Protein AF-A0A8J6USJ1-F1 (afdb_monomer_lite)

Secondary structure (DSSP, 8-state):
---HHHHHH-SSSHHHHHHHHHHHHHHHHHHHHHH-GGGHHHHHHHHHHHHHHHHHTTTS--S-TT---SSGGGHHHHHHSPTTSHHHH-HHHHHHHIIIIISHHHHHHHHHH-HHHHHHHHHHHHHHHHHHHHHH-

Radius of gyration: 15.05 Å; chains: 1; bounding box: 40×25×43 Å

Foldseek 3Di:
DQFPLCVVQVAQDLSSLLVVLLVQLVVLQVCCVPPPVVCNLLSNLLSVLSNVLSLLCLLLDPPDPPRDRPDPLSVVVNVPDHHPDCCCLVLPNVLCNCCVRPCVVVLVVCCVVPNSSSVSSSNSSSVSSVSSVSRVD

pLDDT: mean 84.72, std 12.51, range [46.75, 97.19]

Structure (mmCIF, N/CA/C/O back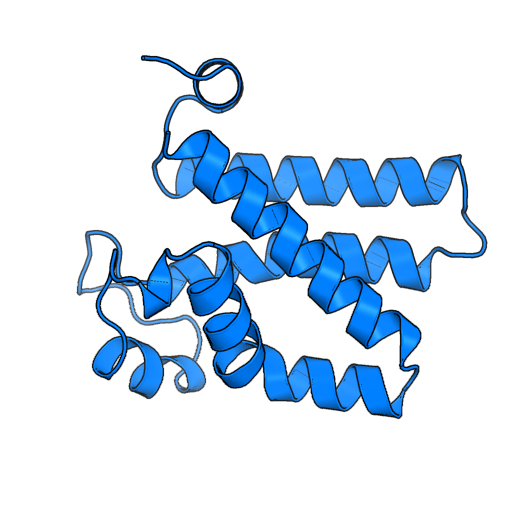bone):
data_AF-A0A8J6USJ1-F1
#
_entry.id   AF-A0A8J6USJ1-F1
#
loop_
_atom_site.group_PDB
_atom_site.id
_atom_site.type_symbol
_atom_site.label_atom_id
_atom_site.label_alt_id
_atom_site.label_comp_id
_atom_site.label_asym_id
_atom_site.label_entity_id
_atom_site.label_seq_id
_atom_site.pdbx_PDB_ins_code
_atom_site.Cartn_x
_atom_site.Cartn_y
_atom_site.Cartn_z
_atom_site.occupancy
_atom_site.B_iso_or_equiv
_atom_site.auth_seq_id
_atom_site.auth_comp_id
_atom_site.auth_asym_id
_atom_site.auth_atom_id
_atom_site.pdbx_PDB_model_num
ATOM 1 N N . MET A 1 1 ? 4.262 -7.180 25.164 1.00 61.66 1 MET A N 1
ATOM 2 C CA . MET A 1 1 ? 5.674 -7.261 24.729 1.00 61.66 1 MET A CA 1
ATOM 3 C C . MET A 1 1 ? 5.922 -6.126 23.750 1.00 61.66 1 MET A C 1
ATOM 5 O O . MET A 1 1 ? 5.019 -5.805 22.992 1.00 61.66 1 MET A O 1
ATOM 9 N N . THR A 1 2 ? 7.087 -5.484 23.793 1.00 73.50 2 THR A N 1
ATOM 10 C CA . THR A 1 2 ? 7.429 -4.409 22.848 1.00 73.50 2 THR A CA 1
ATOM 11 C C . THR A 1 2 ? 8.106 -5.040 21.637 1.00 73.50 2 THR A C 1
ATOM 13 O O . THR A 1 2 ? 9.188 -5.606 21.778 1.00 73.50 2 THR A O 1
ATOM 16 N N . THR A 1 3 ? 7.468 -5.004 20.466 1.00 82.50 3 THR A N 1
ATOM 17 C CA . THR A 1 3 ? 8.078 -5.497 19.224 1.00 82.50 3 THR A CA 1
ATOM 18 C C . THR A 1 3 ? 9.239 -4.593 18.791 1.00 82.50 3 THR A C 1
ATOM 20 O O . THR A 1 3 ? 9.254 -3.406 19.134 1.00 82.50 3 THR A O 1
ATOM 23 N N . PRO A 1 4 ? 10.214 -5.101 18.010 1.00 83.75 4 PRO A N 1
ATOM 24 C CA . PRO A 1 4 ? 11.296 -4.275 17.468 1.00 83.75 4 PRO A CA 1
ATOM 25 C C . PRO A 1 4 ? 10.784 -3.043 16.711 1.00 83.75 4 PRO A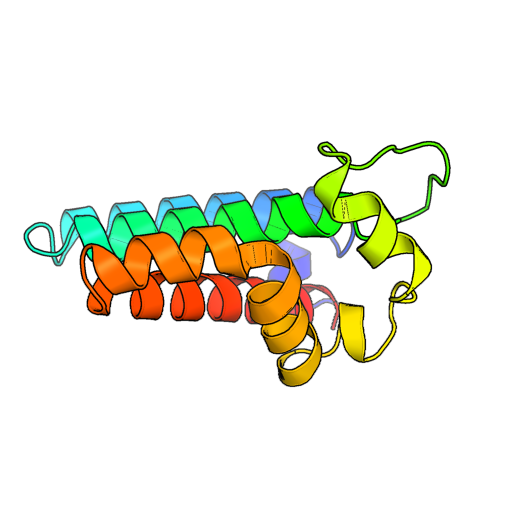 C 1
ATOM 27 O O . PRO A 1 4 ? 11.349 -1.960 16.825 1.00 83.75 4 PRO A O 1
ATOM 30 N N . LEU A 1 5 ? 9.658 -3.177 16.004 1.00 83.00 5 LEU A N 1
ATOM 31 C CA . LEU A 1 5 ? 9.014 -2.065 15.306 1.00 83.00 5 LEU A CA 1
ATOM 32 C C . LEU A 1 5 ? 8.488 -0.996 16.269 1.00 83.00 5 LEU A C 1
ATOM 34 O O . LEU A 1 5 ? 8.656 0.189 15.999 1.00 83.00 5 LEU A O 1
ATOM 38 N N . ARG A 1 6 ? 7.927 -1.377 17.424 1.00 84.94 6 ARG A N 1
ATOM 39 C CA . ARG A 1 6 ? 7.512 -0.413 18.457 1.00 84.94 6 ARG A CA 1
ATOM 40 C C . ARG A 1 6 ? 8.692 0.332 19.074 1.00 84.94 6 ARG A C 1
ATOM 42 O O . ARG A 1 6 ? 8.530 1.493 19.430 1.00 84.94 6 ARG A O 1
ATOM 49 N N . LEU A 1 7 ? 9.870 -0.289 19.159 1.00 85.50 7 LEU A N 1
ATOM 50 C CA . LEU A 1 7 ? 11.093 0.396 19.600 1.00 85.50 7 LEU A CA 1
ATOM 51 C C . LEU A 1 7 ? 11.563 1.443 18.581 1.00 85.50 7 LEU A C 1
ATOM 53 O O . LEU A 1 7 ? 12.026 2.507 18.974 1.00 85.50 7 LEU A O 1
ATOM 57 N N . ILE A 1 8 ? 11.421 1.152 17.286 1.00 86.81 8 ILE A N 1
ATOM 58 C CA . ILE A 1 8 ? 11.839 2.050 16.199 1.00 86.81 8 ILE A CA 1
ATOM 59 C C . ILE A 1 8 ? 10.833 3.193 16.001 1.00 86.81 8 ILE A C 1
ATOM 61 O O . ILE A 1 8 ? 11.225 4.349 15.857 1.00 86.81 8 ILE A O 1
ATOM 65 N N . PHE A 1 9 ? 9.535 2.885 15.990 1.00 88.56 9 PHE A N 1
ATOM 66 C CA . PHE A 1 9 ? 8.486 3.834 15.606 1.00 88.56 9 PHE A CA 1
ATOM 67 C C . PHE A 1 9 ? 7.727 4.448 16.788 1.00 88.56 9 PHE A C 1
ATOM 69 O O . PHE A 1 9 ? 7.011 5.426 16.585 1.00 88.56 9 PHE A O 1
ATOM 76 N N . GLY A 1 10 ? 7.917 3.941 18.010 1.00 83.19 10 GLY A N 1
ATOM 77 C CA . GLY A 1 10 ? 7.416 4.507 19.269 1.00 83.19 10 GLY A CA 1
ATOM 78 C C . GLY A 1 10 ? 6.171 3.822 19.849 1.00 83.19 10 GLY A C 1
ATOM 79 O O . GLY A 1 10 ? 6.001 3.800 21.066 1.00 83.19 10 GLY A O 1
ATOM 80 N N . GLY A 1 11 ? 5.303 3.236 19.018 1.00 84.12 11 GLY A N 1
ATOM 81 C CA . GLY A 1 11 ? 4.072 2.563 19.458 1.00 84.12 11 GLY A CA 1
ATOM 82 C C . GLY A 1 11 ? 3.164 2.173 18.287 1.00 84.12 11 GLY A C 1
ATOM 83 O O . GLY A 1 11 ? 3.634 2.100 17.162 1.00 84.12 11 GLY A O 1
ATOM 84 N N . SER A 1 12 ? 1.863 1.981 18.536 1.00 80.62 12 SER A N 1
ATOM 85 C CA . SER A 1 12 ? 0.873 1.499 17.546 1.00 80.62 12 SER A CA 1
ATOM 86 C C . SER A 1 12 ? -0.321 2.453 17.382 1.00 80.62 12 SER A C 1
ATOM 88 O O . SER A 1 12 ? -1.484 2.061 17.426 1.00 80.62 12 SER A O 1
ATOM 90 N N . ASN A 1 13 ? -0.043 3.757 17.344 1.00 80.31 13 ASN A N 1
ATOM 91 C CA . ASN A 1 13 ? -1.064 4.755 17.034 1.00 80.31 13 ASN A CA 1
ATOM 92 C C . ASN A 1 13 ? -0.848 5.233 15.597 1.00 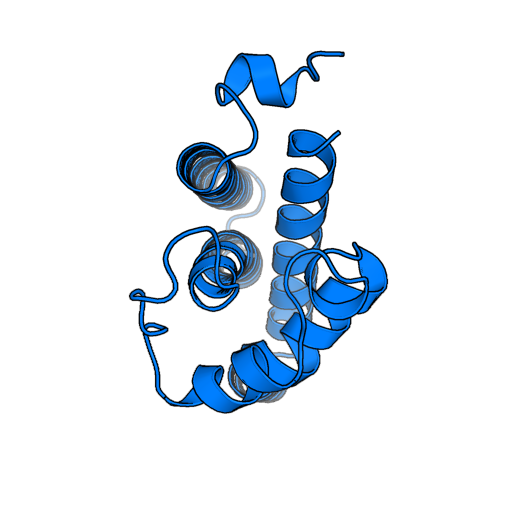80.31 13 ASN A C 1
ATOM 94 O O . ASN A 1 13 ? 0.223 5.020 15.025 1.00 80.31 13 ASN A O 1
ATOM 98 N N . ARG A 1 14 ? -1.831 5.927 15.021 1.00 78.75 14 ARG A N 1
ATOM 99 C CA . ARG A 1 14 ? -1.764 6.405 13.633 1.00 78.75 14 ARG A CA 1
ATOM 100 C C . ARG A 1 14 ? -0.493 7.194 13.295 1.00 78.75 14 ARG A C 1
ATOM 102 O O . ARG A 1 14 ? 0.016 7.087 12.191 1.00 78.75 14 ARG A O 1
ATOM 109 N N . GLN A 1 15 ? 0.054 7.991 14.218 1.00 84.12 15 GLN A N 1
ATOM 110 C CA . GLN A 1 15 ? 1.303 8.714 13.935 1.00 84.12 15 GLN A CA 1
ATOM 111 C C . GLN A 1 15 ? 2.486 7.758 13.750 1.00 84.12 15 GLN A C 1
ATOM 113 O O . GLN A 1 15 ? 3.355 8.014 12.919 1.00 84.12 15 GLN A O 1
ATOM 118 N N . HIS A 1 16 ? 2.520 6.663 14.506 1.00 87.50 16 HIS A N 1
ATOM 119 C CA . HIS A 1 16 ? 3.553 5.640 14.390 1.00 87.50 16 HIS A CA 1
ATOM 120 C C . HIS A 1 16 ? 3.382 4.798 13.119 1.00 87.50 16 HIS A C 1
ATOM 122 O O . HIS A 1 16 ? 4.373 4.569 12.425 1.00 87.50 16 HIS A O 1
ATOM 128 N N . HIS A 1 17 ? 2.147 4.430 12.758 1.00 87.00 17 HIS A N 1
ATOM 129 C CA . HIS A 1 17 ? 1.859 3.769 11.479 1.00 87.00 17 HIS A CA 1
ATOM 130 C C . HIS A 1 17 ? 2.246 4.651 10.290 1.00 87.00 17 HIS A C 1
ATOM 132 O O . HIS A 1 17 ? 3.011 4.214 9.439 1.00 87.00 17 HIS A O 1
ATOM 138 N N . LEU A 1 18 ? 1.876 5.934 10.301 1.00 87.88 18 LEU A N 1
ATOM 139 C CA . LEU A 1 18 ? 2.272 6.877 9.256 1.00 87.88 18 LEU A CA 1
ATOM 140 C C . LEU A 1 18 ? 3.789 7.006 9.103 1.00 87.88 18 LEU A C 1
ATOM 142 O O . LEU A 1 18 ? 4.290 7.029 7.978 1.00 87.88 18 LEU A O 1
ATOM 146 N N . ARG A 1 19 ? 4.534 7.062 10.212 1.00 90.44 19 ARG A N 1
ATOM 147 C CA . ARG A 1 19 ? 6.005 7.060 10.171 1.00 90.44 19 ARG A CA 1
ATOM 148 C C . ARG A 1 19 ? 6.534 5.782 9.531 1.00 90.44 19 ARG A C 1
ATOM 150 O O . ARG A 1 19 ? 7.375 5.864 8.642 1.00 90.44 19 ARG A O 1
ATOM 157 N N . MET A 1 20 ? 6.015 4.626 9.936 1.00 92.81 20 MET A N 1
ATOM 158 C CA . MET A 1 20 ? 6.383 3.339 9.355 1.00 92.81 20 MET A CA 1
ATOM 159 C C . MET A 1 20 ? 6.087 3.297 7.849 1.00 92.81 20 MET A C 1
ATOM 161 O O . MET A 1 20 ? 6.980 2.964 7.072 1.00 92.81 20 MET A O 1
ATOM 165 N N . SER A 1 21 ? 4.893 3.693 7.407 1.00 92.25 21 SER A N 1
ATOM 166 C CA . SER A 1 21 ? 4.521 3.712 5.987 1.00 92.25 21 SER A CA 1
ATOM 167 C C . SER A 1 21 ? 5.397 4.671 5.179 1.00 92.25 21 SER A C 1
ATOM 169 O O . SER A 1 21 ? 5.817 4.325 4.075 1.00 92.25 21 SER A O 1
ATOM 171 N N . MET A 1 22 ? 5.759 5.839 5.724 1.00 92.94 22 MET A N 1
ATOM 172 C CA . MET A 1 22 ? 6.727 6.758 5.102 1.00 92.94 22 MET A CA 1
ATOM 173 C C . MET A 1 22 ? 8.127 6.140 4.986 1.00 92.94 22 MET A C 1
ATOM 175 O O . MET A 1 22 ? 8.783 6.296 3.951 1.00 92.94 22 MET A O 1
ATOM 179 N N . THR A 1 23 ? 8.581 5.418 6.013 1.00 94.50 23 THR A N 1
ATOM 180 C CA . THR A 1 23 ? 9.861 4.700 5.986 1.00 94.50 23 THR A CA 1
ATOM 181 C C . THR A 1 23 ? 9.845 3.586 4.944 1.00 94.50 23 THR A C 1
ATOM 183 O O . THR A 1 23 ? 10.765 3.522 4.135 1.00 94.50 23 THR A O 1
ATOM 186 N N . LEU A 1 24 ? 8.795 2.760 4.899 1.00 94.25 24 LEU A N 1
ATOM 187 C CA . LEU A 1 24 ? 8.633 1.701 3.896 1.00 94.25 24 LEU A CA 1
ATOM 188 C C . LEU A 1 24 ? 8.609 2.273 2.476 1.00 94.25 24 LEU A C 1
ATOM 190 O O . LEU A 1 24 ? 9.324 1.788 1.605 1.00 94.25 24 LEU A O 1
ATOM 194 N N . THR A 1 25 ? 7.840 3.341 2.261 1.00 95.31 25 THR A N 1
ATOM 195 C CA . THR A 1 25 ? 7.745 4.048 0.974 1.00 95.31 25 THR A CA 1
ATOM 196 C C . THR A 1 25 ? 9.120 4.524 0.509 1.00 95.31 25 THR A C 1
ATOM 198 O O . THR A 1 25 ? 9.548 4.208 -0.600 1.00 95.31 25 THR A O 1
ATOM 201 N N . SER A 1 26 ? 9.840 5.236 1.379 1.00 95.44 26 SER A N 1
ATOM 202 C CA . SER A 1 26 ? 11.172 5.770 1.072 1.00 95.44 26 SER A CA 1
ATOM 203 C C . SER A 1 26 ? 12.190 4.658 0.823 1.00 95.44 26 SER A C 1
ATOM 205 O O . SER A 1 26 ? 12.964 4.736 -0.127 1.00 95.44 26 SER A O 1
ATOM 207 N N . ALA A 1 27 ? 12.171 3.606 1.646 1.00 96.00 27 ALA A N 1
ATOM 208 C CA . ALA A 1 27 ? 13.087 2.480 1.525 1.00 96.00 27 ALA A CA 1
ATOM 209 C C . ALA A 1 27 ? 12.873 1.722 0.209 1.00 96.00 27 ALA A C 1
ATOM 211 O O . ALA A 1 27 ? 13.830 1.515 -0.528 1.00 96.00 27 ALA A O 1
ATOM 212 N N . ILE A 1 28 ? 11.627 1.380 -0.135 1.00 95.75 28 ILE A N 1
ATOM 213 C CA . ILE A 1 28 ? 11.302 0.671 -1.381 1.00 95.75 28 ILE A CA 1
ATOM 214 C C . ILE A 1 28 ? 11.703 1.503 -2.601 1.00 95.75 28 ILE A C 1
ATOM 216 O O . ILE A 1 28 ? 12.333 0.975 -3.517 1.00 95.75 28 ILE A O 1
ATOM 220 N N . ALA A 1 29 ? 11.391 2.802 -2.605 1.00 94.50 29 ALA A N 1
ATOM 221 C CA . ALA A 1 29 ? 11.770 3.689 -3.700 1.00 94.50 29 ALA A CA 1
ATOM 222 C C . ALA A 1 29 ? 13.298 3.794 -3.851 1.00 94.50 29 ALA A C 1
ATOM 224 O O . ALA A 1 29 ? 13.812 3.667 -4.962 1.00 94.50 29 ALA A O 1
ATOM 225 N N . ALA A 1 30 ? 14.033 3.967 -2.746 1.00 95.94 30 ALA A N 1
ATOM 226 C CA . ALA A 1 30 ? 15.491 4.071 -2.758 1.00 95.94 30 ALA A CA 1
ATOM 227 C C . ALA A 1 30 ? 16.172 2.760 -3.182 1.00 95.94 30 ALA A C 1
ATOM 229 O O . ALA A 1 30 ? 17.079 2.777 -4.014 1.00 95.94 30 ALA A O 1
ATOM 230 N N . THR A 1 31 ? 15.720 1.617 -2.659 1.00 95.50 31 THR A N 1
ATOM 231 C CA . THR A 1 31 ? 16.220 0.293 -3.050 1.00 95.50 31 THR A CA 1
ATOM 232 C C . THR A 1 31 ? 15.944 0.026 -4.528 1.00 95.50 31 THR A C 1
ATOM 234 O O . THR A 1 31 ? 16.853 -0.387 -5.245 1.00 95.50 31 THR A O 1
ATOM 237 N N . GLY A 1 32 ? 14.732 0.314 -5.008 1.00 94.25 32 GLY A N 1
ATOM 238 C CA . GLY A 1 32 ? 14.380 0.173 -6.420 1.00 94.25 32 GLY A CA 1
ATOM 239 C C . GLY A 1 32 ? 15.253 1.040 -7.325 1.00 94.25 32 GLY A C 1
ATOM 240 O O . GLY A 1 32 ? 15.801 0.543 -8.305 1.00 94.25 32 GLY A O 1
ATOM 241 N N . TYR A 1 33 ? 15.454 2.308 -6.956 1.00 93.88 33 TYR A N 1
ATOM 242 C CA . TYR A 1 33 ? 16.325 3.227 -7.688 1.00 93.88 33 TYR A CA 1
ATOM 243 C C . TYR A 1 33 ? 17.773 2.726 -7.769 1.00 93.88 33 TYR A C 1
ATOM 245 O O . TYR A 1 33 ? 18.379 2.788 -8.833 1.00 93.88 33 TYR A O 1
ATOM 253 N N . TYR A 1 34 ? 18.325 2.217 -6.665 1.00 96.94 34 TYR A N 1
ATOM 254 C CA . TYR A 1 34 ? 19.730 1.813 -6.607 1.00 96.94 34 TYR A CA 1
ATOM 255 C C . TYR A 1 34 ? 20.007 0.462 -7.283 1.00 96.94 34 TYR A C 1
ATOM 257 O O . TYR A 1 34 ? 21.025 0.312 -7.952 1.00 96.94 34 TYR A O 1
ATOM 265 N N . TYR A 1 35 ? 19.122 -0.525 -7.113 1.00 96.00 35 TYR A N 1
ATOM 266 C CA . TYR A 1 35 ? 19.384 -1.906 -7.541 1.00 96.00 35 TYR A CA 1
ATOM 267 C C . TYR A 1 35 ? 18.664 -2.322 -8.827 1.00 96.00 35 TYR A C 1
ATOM 269 O O . TYR A 1 35 ? 19.062 -3.304 -9.448 1.00 96.00 35 TYR A O 1
ATOM 277 N N . ALA A 1 36 ? 17.592 -1.631 -9.220 1.00 93.50 36 ALA A N 1
ATOM 278 C CA . ALA A 1 36 ? 16.732 -2.056 -10.323 1.00 93.50 36 ALA A CA 1
ATOM 279 C C . ALA A 1 36 ? 16.026 -0.862 -10.985 1.00 93.50 36 ALA A C 1
ATOM 281 O O . ALA A 1 36 ? 14.802 -0.864 -11.147 1.00 93.50 36 ALA A O 1
ATOM 282 N N . TYR A 1 37 ? 16.808 0.157 -11.362 1.00 92.56 37 TYR A N 1
ATOM 283 C CA . TYR A 1 37 ? 16.306 1.414 -11.924 1.00 92.56 37 TYR A CA 1
ATOM 284 C C . TYR A 1 37 ? 15.403 1.218 -13.151 1.00 92.56 37 TYR A C 1
ATOM 286 O O . TYR A 1 37 ? 14.380 1.884 -13.269 1.00 92.56 37 TYR A O 1
ATOM 294 N N . ASP A 1 38 ? 15.705 0.259 -14.028 1.00 96.25 38 ASP A N 1
ATOM 295 C CA . ASP A 1 38 ? 14.886 -0.008 -15.223 1.00 96.25 38 ASP A CA 1
ATOM 296 C C . ASP A 1 38 ? 13.454 -0.456 -14.883 1.00 96.25 38 ASP A C 1
ATOM 298 O O . ASP A 1 38 ? 12.528 -0.299 -15.677 1.00 96.25 38 ASP A O 1
ATOM 302 N N . LEU A 1 39 ? 13.247 -0.967 -13.668 1.00 95.12 39 LEU A N 1
ATOM 303 C CA . LEU A 1 39 ? 11.947 -1.357 -13.131 1.00 95.12 39 LEU A CA 1
ATOM 304 C C . LEU A 1 39 ? 11.318 -0.249 -12.270 1.00 95.12 39 LEU A C 1
ATOM 306 O O . LEU A 1 39 ? 10.401 -0.527 -11.492 1.00 95.12 39 LEU A O 1
ATOM 310 N N . TRP A 1 40 ? 11.772 1.006 -12.394 1.00 94.31 40 TRP A N 1
ATOM 311 C CA . TRP A 1 40 ? 11.287 2.134 -11.591 1.00 94.31 40 TRP A CA 1
ATOM 312 C C . TRP A 1 40 ? 9.756 2.255 -11.524 1.00 94.31 40 TRP A C 1
ATOM 314 O O . TRP A 1 40 ? 9.271 2.558 -10.429 1.00 94.31 40 TRP A O 1
ATOM 324 N N . PRO A 1 41 ? 8.953 1.974 -12.580 1.00 95.56 41 PRO A N 1
ATOM 325 C CA . PRO A 1 41 ? 7.502 2.092 -12.468 1.00 95.56 41 PRO A CA 1
ATOM 326 C C . PRO A 1 41 ? 6.927 1.108 -11.444 1.00 95.56 41 PRO A C 1
ATOM 328 O O . PRO A 1 41 ? 6.005 1.456 -10.709 1.00 95.56 41 PRO A O 1
ATOM 331 N N . LEU A 1 42 ? 7.495 -0.100 -11.341 1.00 96.00 42 LEU A N 1
ATOM 332 C CA . LEU A 1 42 ? 7.059 -1.116 -10.381 1.00 96.00 42 LEU A CA 1
ATOM 333 C C . LEU A 1 42 ? 7.394 -0.693 -8.949 1.00 96.00 42 LEU A C 1
ATOM 335 O O . LEU A 1 42 ? 6.526 -0.733 -8.077 1.00 96.00 42 LEU A O 1
ATOM 339 N N . TRP A 1 43 ? 8.624 -0.240 -8.701 1.00 94.94 43 TRP A N 1
ATOM 340 C CA . TRP A 1 43 ? 9.056 0.159 -7.358 1.00 94.94 43 TRP A CA 1
ATOM 341 C C . TRP A 1 4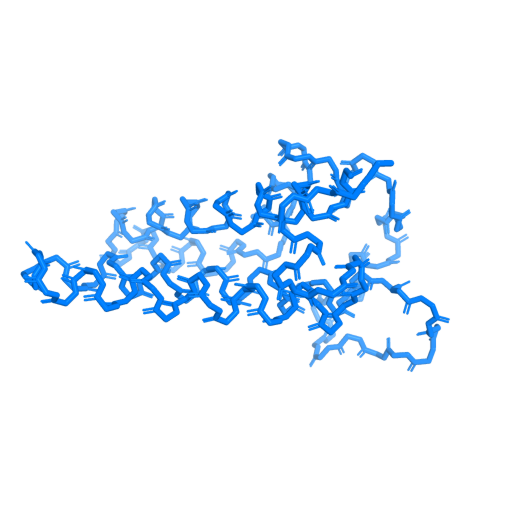3 ? 8.354 1.423 -6.872 1.00 94.94 43 TRP A C 1
ATOM 343 O O . TRP A 1 43 ? 7.928 1.465 -5.719 1.00 94.94 43 TRP A O 1
ATOM 353 N N . LEU A 1 44 ? 8.155 2.421 -7.742 1.00 95.44 44 LEU A N 1
ATOM 354 C CA . LEU A 1 44 ? 7.390 3.618 -7.386 1.00 95.44 44 LEU A CA 1
ATOM 355 C C . LEU A 1 44 ? 5.924 3.289 -7.113 1.00 95.44 44 LEU A C 1
ATOM 357 O O . LEU A 1 44 ? 5.363 3.807 -6.153 1.00 95.44 44 LEU A O 1
ATOM 361 N N . THR A 1 45 ? 5.314 2.401 -7.901 1.00 96.50 45 THR A N 1
ATOM 362 C CA . THR A 1 45 ? 3.931 1.961 -7.660 1.00 96.50 45 THR A CA 1
ATOM 363 C C . THR A 1 45 ? 3.814 1.193 -6.344 1.00 96.50 45 THR A C 1
ATOM 365 O O . THR A 1 45 ? 2.891 1.437 -5.571 1.00 96.50 45 THR A O 1
ATOM 368 N N . THR A 1 46 ? 4.782 0.323 -6.043 1.00 96.88 46 THR A N 1
ATOM 369 C CA . THR A 1 46 ? 4.844 -0.412 -4.769 1.00 96.88 46 THR A CA 1
ATOM 370 C C . THR A 1 46 ? 4.992 0.552 -3.589 1.00 96.88 46 THR A C 1
ATOM 372 O O . THR A 1 46 ? 4.245 0.462 -2.618 1.00 96.88 46 THR A O 1
ATOM 375 N N . ALA A 1 47 ? 5.910 1.520 -3.683 1.00 95.25 47 ALA A N 1
ATOM 376 C CA . ALA A 1 47 ? 6.122 2.538 -2.658 1.00 95.25 47 ALA A CA 1
ATOM 377 C C . ALA A 1 47 ? 4.874 3.417 -2.457 1.00 95.25 47 ALA A C 1
ATOM 379 O O . ALA A 1 47 ? 4.439 3.631 -1.327 1.00 95.25 47 ALA A O 1
ATOM 380 N N . ALA A 1 48 ? 4.257 3.879 -3.547 1.00 94.75 48 ALA A N 1
ATOM 381 C CA . ALA A 1 48 ? 3.035 4.674 -3.501 1.00 94.75 48 ALA A CA 1
ATOM 382 C C . ALA A 1 48 ? 1.873 3.904 -2.861 1.00 94.75 48 ALA A C 1
ATOM 384 O O . ALA A 1 48 ? 1.124 4.484 -2.078 1.00 94.75 48 ALA A O 1
ATOM 385 N N . ALA A 1 49 ? 1.750 2.604 -3.141 1.00 94.38 49 ALA A N 1
ATOM 386 C CA . ALA A 1 49 ? 0.748 1.755 -2.511 1.00 94.38 49 ALA A CA 1
ATOM 387 C C . ALA A 1 49 ? 0.975 1.617 -1.000 1.00 94.38 49 ALA A C 1
ATOM 389 O O . ALA A 1 49 ? 0.004 1.689 -0.249 1.00 94.38 49 ALA A O 1
ATOM 390 N N . CYS A 1 50 ? 2.229 1.507 -0.535 1.00 92.44 50 CYS A N 1
ATOM 391 C CA . CYS A 1 50 ? 2.529 1.489 0.900 1.00 92.44 50 CYS A CA 1
ATOM 392 C C . CYS A 1 50 ? 2.023 2.754 1.605 1.00 92.44 50 CYS A C 1
ATOM 394 O O . CYS A 1 50 ? 1.343 2.669 2.624 1.00 92.44 50 CYS A O 1
ATOM 396 N N . TYR A 1 51 ? 2.310 3.932 1.045 1.00 89.12 51 TYR A N 1
ATOM 397 C CA . TYR A 1 51 ? 1.826 5.197 1.599 1.00 89.12 51 TYR A CA 1
ATOM 398 C C . TYR A 1 51 ? 0.305 5.350 1.482 1.00 89.12 51 TYR A C 1
ATOM 400 O O . TYR A 1 51 ? -0.366 5.758 2.429 1.00 89.12 51 TYR A O 1
ATOM 408 N N . GLY A 1 52 ? -0.251 5.018 0.314 1.00 86.94 52 GLY A N 1
ATOM 409 C CA . GLY A 1 52 ? -1.684 5.098 0.055 1.00 86.94 52 GLY A CA 1
ATOM 410 C C . GLY A 1 52 ? -2.472 4.266 1.058 1.00 86.94 52 GLY A C 1
ATOM 411 O O . GLY A 1 52 ? -3.504 4.715 1.558 1.00 86.94 52 GLY A O 1
ATOM 412 N N . GLN A 1 53 ? -1.957 3.093 1.421 1.00 85.88 53 GLN A N 1
ATOM 413 C CA . GLN A 1 53 ? -2.658 2.201 2.326 1.00 85.88 53 GLN A CA 1
ATOM 414 C C . GLN A 1 53 ? -2.779 2.739 3.760 1.00 85.88 53 GLN A C 1
ATOM 416 O O . GLN A 1 53 ? -3.769 2.464 4.430 1.00 85.88 53 GLN A O 1
ATOM 421 N N . GLU A 1 54 ? -1.882 3.626 4.186 1.00 79.38 54 GLU A N 1
ATOM 422 C CA . GLU A 1 54 ? -2.046 4.385 5.433 1.00 79.38 54 GLU A CA 1
ATOM 423 C C . GLU A 1 54 ? -3.077 5.517 5.307 1.00 79.38 54 GLU A C 1
ATOM 425 O O . GLU A 1 54 ? -3.816 5.818 6.247 1.00 79.38 54 GLU A O 1
ATOM 430 N N . ALA A 1 55 ? -3.197 6.152 4.135 1.00 70.81 55 ALA A N 1
ATOM 431 C CA . ALA A 1 55 ? -4.240 7.158 3.916 1.00 70.81 55 ALA A CA 1
ATOM 432 C C . ALA A 1 55 ? -5.640 6.553 4.114 1.00 70.81 55 ALA A C 1
ATOM 434 O O . ALA A 1 55 ? -6.540 7.217 4.637 1.00 70.81 55 ALA A O 1
ATOM 435 N N . TRP A 1 56 ? -5.789 5.271 3.784 1.00 68.00 56 TRP A N 1
ATOM 436 C CA . TRP A 1 56 ? -6.988 4.483 4.030 1.00 68.00 56 TRP A CA 1
ATOM 437 C C . TRP A 1 56 ? -7.340 4.356 5.518 1.00 68.00 56 TRP A C 1
ATOM 439 O O . TRP A 1 56 ? -8.509 4.486 5.882 1.00 68.00 56 TRP A O 1
ATOM 449 N N . ALA A 1 57 ? -6.341 4.216 6.396 1.00 61.56 57 ALA A N 1
ATOM 450 C CA . ALA A 1 57 ? -6.531 4.194 7.849 1.00 61.56 57 ALA A CA 1
ATOM 451 C C . ALA A 1 57 ? -7.107 5.514 8.403 1.00 61.56 57 ALA A C 1
ATOM 453 O O . ALA A 1 57 ? -7.482 5.594 9.562 1.00 61.56 57 ALA A O 1
ATOM 454 N N . THR A 1 58 ? -7.225 6.567 7.581 1.00 60.56 58 THR A N 1
ATOM 455 C CA . THR A 1 58 ? -7.957 7.800 7.931 1.00 60.56 58 THR A CA 1
ATOM 456 C C . THR A 1 58 ? -9.475 7.636 7.817 1.00 60.56 58 THR A C 1
ATOM 458 O O . THR A 1 58 ? -10.223 8.324 8.509 1.00 60.56 58 THR A O 1
ATOM 461 N N . ALA A 1 59 ? -9.942 6.774 6.909 1.00 54.66 59 ALA A N 1
ATOM 462 C CA . ALA A 1 59 ? -11.351 6.402 6.803 1.00 54.66 59 ALA A CA 1
ATOM 463 C C . ALA A 1 59 ? -11.743 5.356 7.858 1.00 54.66 59 ALA A C 1
ATOM 465 O O . ALA A 1 59 ? -12.911 5.294 8.250 1.00 54.66 59 ALA A O 1
ATOM 466 N N . ASP A 1 60 ? -10.768 4.572 8.326 1.00 57.00 60 ASP A N 1
ATOM 467 C CA . ASP A 1 60 ? -10.893 3.761 9.530 1.00 57.00 60 ASP A CA 1
ATOM 468 C C . ASP A 1 60 ? -10.955 4.715 10.736 1.00 57.00 60 ASP A C 1
ATOM 470 O O . ASP A 1 60 ? -10.019 5.457 11.026 1.00 57.00 60 ASP A O 1
ATOM 474 N N . ARG A 1 61 ? -12.129 4.825 11.362 1.00 53.97 61 ARG A N 1
ATOM 475 C CA . ARG A 1 61 ? -12.423 5.857 12.369 1.00 53.97 61 ARG A CA 1
ATOM 476 C C . ARG A 1 61 ? -11.723 5.547 13.694 1.00 53.97 61 ARG A C 1
ATOM 478 O O . ARG A 1 61 ? -12.364 5.120 14.651 1.00 53.97 61 ARG A O 1
ATOM 485 N N . ASP A 1 62 ? -10.425 5.797 13.767 1.00 55.69 62 ASP A N 1
ATOM 486 C CA . ASP A 1 62 ? -9.712 5.848 15.037 1.00 55.69 62 ASP A CA 1
ATOM 487 C C . ASP A 1 62 ? -10.169 7.066 15.851 1.00 55.69 62 ASP A C 1
ATOM 489 O O . ASP A 1 62 ? -9.992 8.204 15.418 1.00 55.69 62 ASP A O 1
ATOM 493 N N . VAL A 1 63 ? -10.711 6.799 17.049 1.00 46.75 63 VAL A N 1
ATOM 494 C CA . VAL A 1 63 ? -10.825 7.655 18.259 1.00 46.75 63 VAL A CA 1
ATOM 495 C C . VAL A 1 63 ? -11.616 8.975 18.144 1.00 46.75 63 VAL A C 1
ATOM 497 O O . VAL A 1 63 ? -12.218 9.411 19.122 1.00 46.75 63 VAL A O 1
ATOM 500 N N . GLU A 1 64 ? -11.715 9.586 16.968 1.00 49.97 64 GLU A N 1
ATOM 501 C CA . GLU A 1 64 ? -12.368 10.870 16.725 1.00 49.97 64 GLU A CA 1
ATOM 502 C C . GLU A 1 64 ? -13.498 10.698 15.697 1.00 49.97 64 GLU A C 1
ATOM 504 O O . GLU A 1 64 ? -13.276 10.853 14.493 1.00 49.97 64 GLU A O 1
ATOM 509 N N . PRO A 1 65 ? -14.746 10.435 16.134 1.00 51.06 65 PRO A N 1
ATOM 510 C CA . PRO A 1 65 ? -15.917 10.403 15.247 1.00 51.06 65 PRO A CA 1
ATOM 511 C C . PRO A 1 65 ? -16.142 11.712 14.460 1.00 51.06 65 PRO A C 1
ATOM 513 O O . PRO A 1 65 ? -16.961 11.743 13.543 1.00 51.06 65 PRO A O 1
ATOM 516 N N . SER A 1 66 ? -15.416 12.785 14.793 1.00 52.19 66 SER A N 1
ATOM 517 C CA . SER A 1 66 ? -15.399 14.067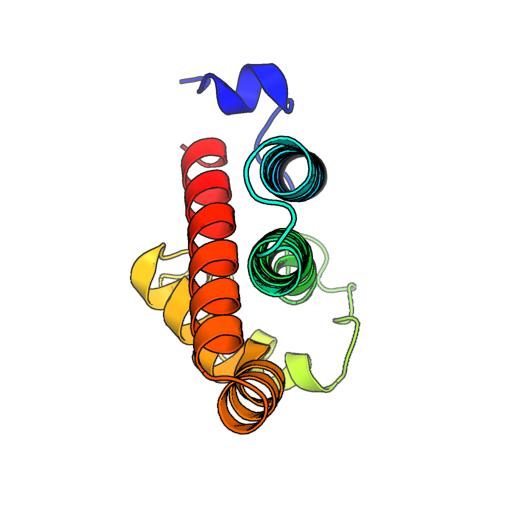 14.085 1.00 52.19 66 SER A CA 1
ATOM 518 C C . SER A 1 66 ? -14.552 14.073 12.807 1.00 52.19 66 SER A C 1
ATOM 520 O O . SER A 1 66 ? -14.727 14.972 11.979 1.00 52.19 66 SER A O 1
ATOM 522 N N . ARG A 1 67 ? -13.649 13.102 12.598 1.00 54.88 67 ARG A N 1
ATOM 523 C CA . ARG A 1 67 ? -12.823 13.058 11.386 1.00 54.88 67 ARG A CA 1
ATOM 524 C C . ARG A 1 67 ? -13.627 12.527 10.214 1.00 54.88 67 ARG A C 1
ATOM 526 O O . ARG A 1 67 ? -13.942 11.344 10.108 1.00 54.88 67 ARG A O 1
ATOM 533 N N . LYS A 1 68 ? -13.953 13.442 9.305 1.00 58.50 68 LYS A N 1
ATOM 534 C CA . LYS A 1 68 ? -14.505 13.091 8.001 1.00 58.50 68 LYS A CA 1
ATOM 535 C C . LYS A 1 68 ? -13.399 12.424 7.183 1.00 58.50 68 LYS A C 1
ATOM 537 O O . LYS A 1 68 ? -12.274 12.932 7.185 1.00 58.50 68 LYS A O 1
ATOM 542 N N . PRO A 1 69 ? -13.691 11.321 6.476 1.00 60.78 69 PRO A N 1
ATOM 543 C CA . PRO A 1 69 ? -12.730 10.793 5.529 1.00 60.78 69 PRO A CA 1
ATOM 544 C C . PRO A 1 69 ? -12.379 11.879 4.502 1.00 60.78 69 PRO A C 1
ATOM 546 O O . PRO A 1 69 ? -13.222 12.729 4.197 1.00 60.78 69 PRO A O 1
ATOM 549 N N . PRO A 1 70 ? -11.172 11.840 3.917 1.00 61.09 70 PRO A N 1
ATOM 550 C CA . PRO A 1 70 ? -10.735 12.845 2.949 1.00 61.09 70 PRO A CA 1
ATOM 551 C C . PRO A 1 70 ? -11.596 12.874 1.673 1.00 61.09 70 PRO A C 1
ATOM 553 O O . PRO A 1 70 ? -11.494 13.810 0.888 1.00 61.09 70 PRO A O 1
ATOM 556 N N . CYS A 1 71 ? -12.451 11.866 1.457 1.00 68.00 71 CYS A N 1
ATOM 557 C CA . CYS A 1 71 ? -13.342 11.779 0.307 1.00 68.00 71 CYS A CA 1
ATOM 558 C C . CYS A 1 71 ? -14.687 11.135 0.681 1.00 68.00 71 CYS A C 1
ATOM 560 O O . CYS A 1 71 ? -14.722 10.158 1.433 1.00 68.00 71 CYS A O 1
ATOM 562 N N . LEU A 1 72 ? -15.786 11.640 0.097 1.00 75.69 72 LEU A N 1
ATOM 563 C CA . LEU A 1 72 ? -17.144 11.080 0.232 1.00 75.69 72 LEU A CA 1
ATOM 564 C C . LEU A 1 72 ? -17.209 9.599 -0.164 1.00 75.69 72 LEU A C 1
ATOM 566 O O . LEU A 1 72 ? -18.009 8.846 0.384 1.00 75.69 72 LEU A O 1
ATOM 570 N N . TYR A 1 73 ? -16.320 9.181 -1.064 1.00 79.00 73 TYR A N 1
ATOM 571 C CA . TYR A 1 73 ? -16.136 7.801 -1.500 1.00 79.00 73 TYR A CA 1
ATOM 572 C C . TYR A 1 73 ? -15.981 6.798 -0.344 1.00 79.00 73 TYR A C 1
ATOM 574 O O . TYR A 1 73 ? -16.442 5.661 -0.419 1.00 79.00 73 TYR A O 1
ATOM 582 N N . TRP A 1 74 ? -15.368 7.225 0.756 1.00 77.06 74 TRP A N 1
ATOM 583 C CA . TRP A 1 74 ? -15.107 6.379 1.918 1.00 77.06 74 TRP A CA 1
ATOM 584 C C . TRP A 1 74 ? -16.249 6.346 2.933 1.00 77.06 74 TRP A C 1
ATOM 586 O O . TRP A 1 74 ? -16.206 5.557 3.874 1.00 77.06 74 TRP A O 1
ATOM 596 N N . LEU A 1 75 ? -17.269 7.195 2.781 1.00 76.50 75 LEU A N 1
ATOM 597 C CA . LEU A 1 75 ? -18.371 7.249 3.739 1.00 76.50 75 LEU A CA 1
ATOM 598 C C . LEU A 1 75 ? -19.132 5.920 3.839 1.00 76.50 75 LEU A C 1
ATOM 600 O O . LEU A 1 75 ? -19.279 5.447 4.967 1.00 76.50 75 LEU A O 1
ATOM 604 N N . PRO A 1 76 ? -19.566 5.272 2.734 1.00 79.56 76 PRO A N 1
ATOM 605 C CA . PRO A 1 76 ? -20.275 3.995 2.826 1.00 79.56 76 PRO A CA 1
ATOM 606 C C . PRO A 1 76 ? -19.430 2.921 3.513 1.00 79.56 76 PRO A C 1
ATOM 608 O O . PRO A 1 76 ? -19.937 2.160 4.335 1.00 79.56 76 PRO A O 1
ATOM 611 N N . TYR A 1 77 ? -18.122 2.922 3.247 1.00 78.06 77 TYR A N 1
ATOM 612 C CA . TYR A 1 77 ? -17.180 2.019 3.891 1.00 78.06 77 TYR A CA 1
ATOM 613 C C . TYR A 1 77 ? -17.209 2.124 5.415 1.00 78.06 77 TYR A C 1
ATOM 615 O O . TYR A 1 77 ? -17.424 1.125 6.096 1.00 78.06 77 TYR A O 1
ATOM 623 N N . GLY A 1 78 ? -17.068 3.342 5.948 1.00 74.19 78 GLY A N 1
ATOM 624 C CA . GLY A 1 78 ? -17.072 3.591 7.392 1.00 74.19 78 GLY A CA 1
ATOM 625 C C . GLY A 1 78 ? -18.416 3.315 8.080 1.00 74.19 78 GLY A C 1
ATOM 626 O O . GLY A 1 78 ? -18.473 3.295 9.307 1.00 74.19 78 GLY A O 1
ATOM 627 N N . HIS A 1 79 ? -19.496 3.114 7.317 1.00 77.31 79 HIS A N 1
ATOM 628 C CA . HIS A 1 79 ? -20.787 2.655 7.837 1.00 77.31 79 HIS A CA 1
ATOM 629 C C . HIS A 1 79 ? -20.916 1.126 7.865 1.00 77.31 79 HIS A C 1
ATOM 631 O O . HIS A 1 79 ? -21.583 0.594 8.750 1.00 77.31 79 HIS A O 1
ATOM 637 N N . ILE A 1 80 ? -20.301 0.425 6.909 1.00 79.25 80 ILE A N 1
ATOM 638 C CA . ILE A 1 80 ? -20.410 -1.034 6.758 1.00 79.25 80 ILE A CA 1
ATOM 639 C C . ILE A 1 80 ? -19.339 -1.751 7.580 1.00 79.25 80 ILE A C 1
ATOM 641 O O . ILE A 1 80 ? -19.614 -2.755 8.241 1.00 79.25 80 ILE A O 1
ATOM 645 N N . VAL A 1 81 ? -18.107 -1.249 7.539 1.00 76.50 81 VAL A N 1
ATOM 646 C CA . VAL A 1 81 ? -16.966 -1.904 8.163 1.00 76.50 81 VAL A CA 1
ATOM 647 C C . VAL A 1 81 ? -16.701 -1.306 9.535 1.00 76.50 81 VAL A C 1
ATOM 649 O O . VAL A 1 81 ? -16.404 -0.124 9.688 1.00 76.50 81 VAL A O 1
ATOM 652 N N . LYS A 1 82 ? -16.804 -2.165 10.551 1.00 75.00 82 LYS A N 1
ATOM 653 C CA . LYS A 1 82 ? -16.464 -1.815 11.927 1.00 75.00 82 LYS A CA 1
ATOM 654 C C . LYS A 1 82 ? -14.951 -1.743 12.094 1.00 75.00 82 LYS A C 1
ATOM 656 O O . LYS A 1 82 ? -14.241 -2.666 11.694 1.00 75.00 82 LYS A O 1
ATOM 661 N N . HIS A 1 83 ? -14.508 -0.685 12.761 1.00 73.19 83 HIS A N 1
ATOM 662 C CA . HIS A 1 83 ? -13.131 -0.517 13.207 1.00 73.19 83 HIS A CA 1
ATOM 663 C C . HIS A 1 83 ? -12.664 -1.706 14.066 1.00 73.19 83 HIS A C 1
ATOM 665 O O . HIS A 1 83 ? -13.462 -2.292 14.804 1.00 73.19 83 HIS A O 1
ATOM 671 N N . ARG A 1 84 ? -11.375 -2.065 13.957 1.00 71.81 84 ARG A N 1
ATOM 672 C CA . ARG A 1 84 ? -10.740 -3.258 14.567 1.00 71.81 84 ARG A CA 1
ATOM 673 C C . ARG A 1 84 ? -11.448 -4.594 14.300 1.00 71.81 84 ARG A C 1
ATOM 675 O O . ARG A 1 84 ? -11.181 -5.586 14.975 1.00 71.81 84 ARG A O 1
ATOM 682 N N . GLY A 1 85 ? -12.351 -4.646 13.324 1.00 74.00 85 GLY A N 1
ATOM 683 C CA . GLY A 1 85 ? -12.993 -5.877 12.889 1.00 74.00 85 GLY A CA 1
ATOM 684 C C . GLY A 1 85 ? -12.112 -6.664 11.922 1.00 74.00 85 GLY A C 1
ATOM 685 O O . GLY A 1 85 ? -11.159 -6.147 11.344 1.00 74.00 85 GLY A O 1
ATOM 686 N N . LEU A 1 86 ? -12.485 -7.917 11.659 1.00 81.38 86 LEU A N 1
ATOM 687 C CA . LEU A 1 86 ? -11.800 -8.765 10.674 1.00 81.38 86 LEU A CA 1
ATOM 688 C C . LEU A 1 86 ? -11.721 -8.116 9.277 1.00 81.38 86 LEU A C 1
ATOM 690 O O . LEU A 1 86 ? -10.731 -8.280 8.571 1.00 81.38 86 LEU A O 1
ATOM 694 N N . LEU A 1 87 ? -12.755 -7.356 8.903 1.00 80.19 87 LEU A N 1
ATOM 695 C CA . LEU A 1 87 ? -12.851 -6.650 7.622 1.00 80.19 87 LEU A CA 1
ATOM 696 C C . LEU A 1 87 ? -11.994 -5.374 7.551 1.00 80.19 87 LEU A C 1
ATOM 698 O O . LEU A 1 87 ? -11.738 -4.905 6.448 1.00 80.19 87 LEU A O 1
ATOM 702 N N . SER A 1 88 ? -11.573 -4.809 8.689 1.00 74.81 88 SER A N 1
ATOM 703 C CA . SER A 1 88 ? -10.754 -3.589 8.735 1.00 74.81 88 SER A CA 1
ATOM 704 C C . SER A 1 88 ? -9.300 -3.864 9.112 1.00 74.81 88 SER A C 1
ATOM 706 O O . SER A 1 88 ? -8.411 -3.212 8.589 1.00 74.81 88 SER A O 1
ATOM 708 N N . HIS A 1 89 ? -9.022 -4.814 10.007 1.00 76.25 89 HIS A N 1
ATOM 709 C CA . HIS A 1 89 ? -7.675 -5.076 10.539 1.00 76.25 89 HIS A CA 1
ATOM 710 C C . HIS A 1 89 ? -7.188 -6.510 10.291 1.00 76.25 89 HIS A C 1
ATOM 712 O O . HIS A 1 89 ? -6.038 -6.831 10.576 1.00 76.25 89 HIS A O 1
ATOM 718 N N . GLY A 1 90 ? -8.025 -7.395 9.738 1.00 82.25 90 GLY A N 1
ATOM 719 C CA . GLY A 1 90 ? -7.558 -8.714 9.322 1.00 82.25 90 GLY A CA 1
ATOM 720 C C . GLY A 1 90 ? -6.511 -8.576 8.219 1.00 82.25 90 GLY A C 1
ATOM 721 O O . GLY A 1 90 ? -6.789 -7.955 7.198 1.00 82.25 90 GLY A O 1
ATOM 722 N N . LEU A 1 91 ? -5.330 -9.173 8.392 1.00 85.31 91 LEU A N 1
ATOM 723 C CA . LEU A 1 91 ? -4.247 -9.050 7.412 1.00 85.31 91 LEU A CA 1
ATOM 724 C C . LEU A 1 91 ? -4.691 -9.471 6.010 1.00 85.31 91 LEU A C 1
ATOM 726 O O . LEU A 1 91 ? -4.492 -8.736 5.060 1.00 85.31 91 LEU A O 1
ATOM 730 N N . VAL A 1 92 ? -5.319 -10.635 5.858 1.00 87.31 92 VAL A N 1
ATOM 731 C CA . VAL A 1 92 ? -5.742 -11.102 4.528 1.00 87.31 92 VAL A CA 1
ATOM 732 C C . VAL A 1 92 ? -7.066 -10.455 4.132 1.00 87.31 92 VAL A C 1
ATOM 734 O O . VAL A 1 92 ? -7.163 -9.791 3.104 1.00 87.31 92 VAL A O 1
ATOM 737 N N . ILE A 1 93 ? -8.090 -10.621 4.970 1.00 88.75 93 ILE A N 1
ATOM 738 C CA . ILE A 1 93 ? -9.459 -10.200 4.648 1.00 88.75 93 ILE A CA 1
ATOM 739 C C . ILE A 1 93 ? -9.566 -8.674 4.568 1.00 88.75 93 ILE A C 1
ATOM 741 O O . ILE A 1 93 ? -10.144 -8.157 3.618 1.00 88.75 93 ILE A O 1
ATOM 745 N N . GLY A 1 94 ? -8.970 -7.949 5.513 1.00 86.75 94 GLY A N 1
ATOM 746 C CA . GLY A 1 94 ? -8.928 -6.491 5.495 1.00 86.75 94 GLY A CA 1
ATOM 747 C C . GLY A 1 94 ? -8.178 -5.948 4.284 1.00 86.75 94 GLY A C 1
ATOM 748 O O . GLY A 1 94 ? -8.694 -5.052 3.623 1.00 86.75 94 GLY A O 1
ATOM 749 N N . THR A 1 95 ? -7.037 -6.538 3.909 1.00 89.81 95 THR A N 1
ATOM 750 C CA . THR A 1 95 ? -6.313 -6.142 2.686 1.00 89.81 95 THR A CA 1
ATOM 751 C C . THR A 1 95 ? -7.173 -6.343 1.443 1.00 89.81 95 THR A C 1
ATOM 753 O O . THR A 1 95 ? -7.296 -5.434 0.626 1.00 89.81 95 THR A O 1
ATOM 756 N N . VAL A 1 96 ? -7.833 -7.497 1.307 1.00 90.94 96 VAL A N 1
ATOM 757 C CA . VAL A 1 96 ? -8.736 -7.761 0.173 1.00 90.94 96 VAL A CA 1
ATOM 758 C C . VAL A 1 96 ? -9.875 -6.748 0.137 1.00 90.94 96 VAL A C 1
ATOM 760 O O . VAL A 1 96 ? -10.166 -6.197 -0.920 1.00 90.94 96 VAL A O 1
ATOM 763 N N . VAL A 1 97 ? -10.489 -6.446 1.279 1.00 89.31 97 VAL A N 1
ATOM 764 C CA . VAL A 1 97 ? -11.560 -5.450 1.378 1.00 89.31 97 VAL A CA 1
ATOM 765 C C . VAL A 1 97 ? -11.052 -4.050 1.006 1.00 89.31 97 VAL A C 1
ATOM 767 O O . VAL A 1 97 ? -11.720 -3.335 0.258 1.00 89.31 97 VAL A O 1
ATOM 770 N N . ARG A 1 98 ? -9.855 -3.662 1.461 1.00 87.19 98 ARG A N 1
ATOM 771 C CA . ARG A 1 98 ? -9.193 -2.404 1.083 1.00 87.19 98 ARG A CA 1
ATOM 772 C C . ARG A 1 98 ? -8.921 -2.321 -0.406 1.00 87.19 98 ARG A C 1
ATOM 774 O O . ARG A 1 98 ? -9.116 -1.269 -0.998 1.00 87.19 98 ARG A O 1
ATOM 781 N N . LEU A 1 99 ? -8.481 -3.408 -1.021 1.00 90.50 99 LEU A N 1
ATOM 782 C CA . LEU A 1 99 ? -8.218 -3.448 -2.454 1.00 90.50 99 LEU A CA 1
ATOM 783 C C . LEU A 1 99 ? -9.527 -3.411 -3.257 1.00 90.50 99 LEU A C 1
ATOM 785 O O . LEU A 1 99 ? -9.661 -2.593 -4.161 1.00 90.50 99 LEU A O 1
ATOM 789 N N . ALA A 1 100 ? -10.514 -4.225 -2.881 1.00 90.12 100 ALA A N 1
ATOM 790 C CA . ALA A 1 100 ? -11.778 -4.380 -3.598 1.00 90.12 100 ALA A CA 1
ATOM 791 C C . ALA A 1 100 ? -12.723 -3.183 -3.449 1.00 90.12 100 ALA A C 1
ATOM 793 O O . ALA A 1 100 ? -13.397 -2.811 -4.402 1.00 90.12 100 ALA A O 1
ATOM 794 N N . TYR A 1 101 ? -12.794 -2.573 -2.267 1.00 86.94 101 TYR A N 1
ATOM 795 C CA . TYR A 1 101 ? -13.580 -1.360 -2.075 1.00 86.94 101 TYR A CA 1
ATOM 796 C C . TYR A 1 101 ? -12.711 -0.127 -2.239 1.00 86.94 101 TYR A C 1
ATOM 798 O O . TYR A 1 101 ? -13.088 0.822 -2.902 1.00 86.94 101 TYR A O 1
ATOM 806 N N . GLY A 1 102 ? -11.546 -0.091 -1.615 1.00 83.81 102 GLY A N 1
ATOM 807 C CA . GLY A 1 102 ? -10.797 1.146 -1.507 1.00 83.81 102 GLY A CA 1
ATOM 808 C C . GLY A 1 102 ? -10.006 1.531 -2.745 1.00 83.81 102 GLY A C 1
ATOM 809 O O . GLY A 1 102 ? -10.024 2.686 -3.162 1.00 83.81 102 GLY A O 1
ATOM 810 N N . TRP A 1 103 ? -9.342 0.550 -3.340 1.00 90.12 103 TRP A N 1
ATOM 811 C CA . TRP A 1 103 ? -8.414 0.776 -4.440 1.00 90.12 103 TRP A CA 1
ATOM 812 C C . TRP A 1 103 ? -8.918 0.273 -5.782 1.00 90.12 103 TRP A C 1
ATOM 814 O O . TRP A 1 103 ? -8.182 0.405 -6.750 1.00 90.12 103 TRP A O 1
ATOM 824 N N . TRP A 1 104 ? -10.146 -0.240 -5.902 1.00 90.88 104 TRP A N 1
ATOM 825 C CA . TRP A 1 104 ? -10.614 -0.794 -7.177 1.00 90.88 104 TRP A CA 1
ATOM 826 C C . TRP A 1 104 ? -10.528 0.178 -8.361 1.00 90.88 104 TRP A C 1
ATOM 828 O O . TRP A 1 104 ? -10.144 -0.300 -9.426 1.00 90.88 104 TRP A O 1
ATOM 838 N N . PRO A 1 105 ? -10.772 1.506 -8.241 1.00 91.12 105 PRO A N 1
ATOM 839 C CA . PRO A 1 105 ? -10.614 2.398 -9.388 1.00 91.12 105 PRO A CA 1
ATOM 840 C C . PRO A 1 105 ? -9.146 2.503 -9.812 1.00 91.12 105 PRO A C 1
ATOM 842 O O . PRO A 1 105 ? -8.837 2.483 -11.001 1.00 91.12 105 PRO A O 1
ATOM 845 N N . MET A 1 106 ? -8.235 2.557 -8.832 1.00 91.38 106 MET A N 1
ATOM 846 C CA . MET A 1 106 ? -6.792 2.574 -9.071 1.00 91.38 106 MET A CA 1
ATOM 847 C C . MET A 1 106 ? -6.324 1.244 -9.663 1.00 91.38 106 MET A C 1
ATOM 849 O O . MET A 1 106 ? -5.630 1.234 -10.669 1.00 91.38 106 MET A O 1
ATOM 853 N N . LEU A 1 107 ? -6.739 0.114 -9.092 1.00 94.75 107 LEU A N 1
ATOM 854 C CA . LEU A 1 107 ? -6.395 -1.219 -9.581 1.00 94.75 107 LEU A CA 1
ATOM 855 C C . LEU A 1 107 ? -6.935 -1.457 -10.987 1.00 94.75 107 LEU A C 1
ATOM 857 O O . LEU A 1 107 ? -6.215 -1.998 -11.816 1.00 94.75 107 LEU A O 1
ATOM 861 N N . TRP A 1 108 ? -8.161 -1.019 -11.278 1.00 95.69 108 TRP A N 1
ATOM 862 C CA . TRP A 1 108 ? -8.730 -1.080 -12.620 1.00 95.69 108 TRP A CA 1
ATOM 863 C C . TRP A 1 108 ? -7.909 -0.239 -13.601 1.00 95.69 108 TRP A C 1
ATOM 865 O O . TRP A 1 108 ? -7.537 -0.736 -14.662 1.00 95.69 108 TRP A O 1
ATOM 875 N N . LEU A 1 109 ? -7.558 0.998 -13.238 1.00 95.75 109 LEU A N 1
ATOM 876 C CA . LEU A 1 109 ? -6.704 1.851 -14.065 1.00 95.75 109 LEU A CA 1
ATOM 877 C C . LEU A 1 109 ? -5.339 1.197 -14.323 1.00 95.75 109 LEU A C 1
ATOM 879 O O . LEU A 1 109 ? -4.938 1.043 -15.474 1.00 95.75 109 LEU A O 1
ATOM 883 N N . LEU A 1 110 ? -4.644 0.772 -13.268 1.00 96.31 110 LEU A N 1
ATOM 884 C CA . LEU A 1 110 ? -3.327 0.144 -13.367 1.00 96.31 110 LEU A CA 1
ATOM 885 C C . LEU A 1 110 ? -3.380 -1.156 -14.171 1.00 96.31 110 LEU A C 1
ATOM 887 O O . LEU A 1 110 ? -2.482 -1.401 -14.966 1.00 96.31 110 LEU A O 1
ATOM 891 N N . TRP A 1 111 ? -4.436 -1.959 -14.021 1.00 96.81 111 TRP A N 1
ATOM 892 C CA . TRP A 1 111 ? -4.608 -3.203 -14.769 1.00 96.81 111 TRP A CA 1
ATOM 893 C C . TRP A 1 111 ? -4.726 -2.960 -16.275 1.00 96.81 111 TRP A C 1
ATOM 895 O O . TRP A 1 111 ? -4.121 -3.684 -17.061 1.00 96.81 111 TRP A O 1
ATOM 905 N N . ASN A 1 112 ? -5.468 -1.923 -16.675 1.00 96.38 112 ASN A N 1
ATOM 906 C CA . ASN A 1 112 ? -5.636 -1.565 -18.084 1.00 96.38 112 ASN A CA 1
ATOM 907 C C . ASN A 1 112 ? -4.412 -0.849 -18.674 1.00 96.38 112 ASN A C 1
ATOM 909 O O . ASN A 1 112 ? -4.184 -0.944 -19.876 1.00 96.38 112 ASN A O 1
ATOM 913 N N . LEU A 1 113 ? -3.628 -0.141 -17.855 1.00 93.50 113 LEU A N 1
ATOM 914 C CA . LEU A 1 113 ? -2.378 0.485 -18.294 1.00 93.50 113 LEU A CA 1
ATOM 915 C C . LEU A 1 113 ? -1.260 -0.549 -18.449 1.00 93.50 113 LEU A C 1
ATOM 917 O O . LEU A 1 113 ? -0.649 -0.658 -19.509 1.00 93.50 113 LEU A O 1
ATOM 921 N N . LEU A 1 114 ? -0.975 -1.289 -17.378 1.00 95.69 114 LEU A N 1
ATOM 922 C CA . LEU A 1 114 ? 0.037 -2.333 -17.338 1.00 95.69 114 LEU A CA 1
ATOM 923 C C . LEU A 1 114 ? -0.243 -3.257 -16.138 1.00 95.69 114 LEU A C 1
ATOM 925 O O . LEU A 1 114 ? 0.019 -2.857 -15.000 1.00 95.69 114 LEU A O 1
ATOM 929 N N . PRO A 1 115 ? -0.690 -4.511 -16.347 1.00 96.62 115 PRO A N 1
ATOM 930 C CA . PRO A 1 115 ? -1.059 -5.425 -15.259 1.00 96.62 115 PRO A CA 1
ATOM 931 C C . PRO A 1 115 ? 0.011 -5.601 -14.173 1.00 96.62 115 PRO A C 1
ATOM 933 O O . PRO A 1 115 ? -0.314 -5.759 -12.997 1.00 96.62 115 PRO A O 1
ATOM 936 N N . ALA A 1 116 ? 1.293 -5.501 -14.537 1.00 97.06 116 ALA A N 1
ATOM 937 C CA . ALA A 1 116 ? 2.398 -5.554 -13.584 1.00 97.06 116 ALA A CA 1
ATOM 938 C C . ALA A 1 116 ? 2.346 -4.429 -12.527 1.00 97.06 116 ALA A C 1
ATOM 940 O O . ALA A 1 116 ? 2.730 -4.656 -11.382 1.00 97.06 116 ALA A O 1
ATOM 941 N N . LEU A 1 117 ? 1.819 -3.244 -12.861 1.00 97.19 117 LEU A N 1
ATOM 942 C CA . LEU A 1 117 ? 1.629 -2.145 -11.906 1.00 97.19 117 LEU A CA 1
ATOM 943 C C . LEU A 1 117 ? 0.493 -2.436 -10.924 1.00 97.19 117 LEU A C 1
ATOM 945 O O . LEU A 1 117 ? 0.614 -2.126 -9.744 1.00 97.19 117 LEU A O 1
ATOM 949 N N . ALA A 1 118 ? -0.591 -3.071 -11.375 1.00 96.75 118 ALA A N 1
ATOM 950 C CA . ALA A 1 118 ? -1.664 -3.493 -10.477 1.00 96.75 118 ALA A CA 1
ATOM 951 C C . ALA A 1 118 ? -1.162 -4.548 -9.478 1.00 96.75 118 ALA A C 1
ATOM 953 O O . ALA A 1 118 ? -1.464 -4.469 -8.288 1.00 96.75 118 ALA A O 1
ATOM 954 N N . VAL A 1 119 ? -0.330 -5.491 -9.936 1.00 97.00 119 VAL A N 1
ATOM 955 C CA . VAL A 1 119 ? 0.341 -6.455 -9.051 1.00 97.00 119 VAL A CA 1
ATOM 956 C C . VAL A 1 119 ? 1.274 -5.737 -8.073 1.00 97.00 119 VAL A C 1
ATOM 958 O O . VAL A 1 119 ? 1.197 -5.996 -6.874 1.00 97.00 119 VAL A O 1
ATOM 961 N N . ALA A 1 120 ? 2.097 -4.796 -8.546 1.00 96.81 120 ALA A N 1
ATOM 962 C CA . ALA A 1 120 ? 2.977 -3.987 -7.699 1.00 96.81 120 ALA A CA 1
ATOM 963 C C . ALA A 1 120 ? 2.197 -3.209 -6.621 1.00 96.81 120 ALA A C 1
ATOM 965 O O . ALA A 1 120 ? 2.614 -3.159 -5.463 1.00 96.81 120 ALA A O 1
ATOM 966 N N . TRP A 1 121 ? 1.024 -2.673 -6.968 1.00 96.38 121 TRP A N 1
ATOM 967 C CA . TRP A 1 121 ? 0.133 -2.015 -6.014 1.00 96.38 121 TRP A CA 1
ATOM 968 C C . TRP A 1 121 ? -0.366 -2.977 -4.932 1.00 96.38 121 TRP A C 1
ATOM 970 O O . TRP A 1 121 ? -0.272 -2.680 -3.742 1.00 96.38 121 TRP A O 1
ATOM 980 N N . CYS A 1 122 ? -0.863 -4.153 -5.325 1.00 95.75 122 CYS A N 1
ATOM 981 C CA . CYS A 1 122 ? -1.303 -5.187 -4.385 1.00 95.75 122 CYS A CA 1
ATOM 982 C C . CYS A 1 122 ? -0.169 -5.636 -3.450 1.00 95.75 122 CYS A C 1
ATOM 984 O O . CYS A 1 122 ? -0.399 -5.832 -2.257 1.00 95.75 122 CYS A O 1
ATOM 986 N N . VAL A 1 123 ? 1.053 -5.762 -3.975 1.00 95.88 123 VAL A N 1
ATOM 987 C CA . VAL A 1 123 ? 2.244 -6.103 -3.186 1.00 95.88 123 VAL A CA 1
ATOM 988 C C . VAL A 1 123 ? 2.558 -5.005 -2.170 1.00 95.88 123 VAL A C 1
ATOM 990 O O . VAL A 1 123 ? 2.721 -5.312 -0.992 1.00 95.88 123 VAL A O 1
ATOM 993 N N . GLY A 1 124 ? 2.587 -3.735 -2.580 1.00 95.44 124 GLY A N 1
ATOM 994 C CA . GLY A 1 124 ? 2.839 -2.618 -1.662 1.00 95.44 124 GLY A CA 1
ATOM 995 C C . GLY A 1 124 ? 1.775 -2.500 -0.567 1.00 95.44 124 GLY A C 1
ATOM 996 O O . GLY A 1 124 ? 2.104 -2.345 0.608 1.00 95.44 124 GLY A O 1
ATOM 997 N N . ALA A 1 125 ? 0.501 -2.682 -0.923 1.00 93.62 125 ALA A N 1
ATOM 998 C CA . ALA A 1 125 ? -0.595 -2.739 0.041 1.00 93.62 125 ALA A CA 1
ATOM 999 C C . ALA A 1 125 ? -0.387 -3.845 1.093 1.00 93.62 125 ALA A C 1
ATOM 1001 O O . ALA A 1 125 ? -0.508 -3.584 2.288 1.00 93.62 125 ALA A O 1
ATOM 1002 N N . LEU A 1 126 ? -0.017 -5.056 0.662 1.00 93.94 126 LEU A N 1
ATOM 1003 C CA . LEU A 1 126 ? 0.248 -6.175 1.567 1.00 93.94 126 LEU A CA 1
ATOM 1004 C C . LEU A 1 126 ? 1.475 -5.929 2.456 1.00 93.94 126 LEU A C 1
ATOM 1006 O O . LEU A 1 126 ? 1.436 -6.250 3.641 1.00 93.94 126 LEU A O 1
ATOM 1010 N N . ILE A 1 127 ? 2.552 -5.354 1.909 1.00 94.81 127 ILE A N 1
ATOM 1011 C CA . ILE A 1 127 ? 3.753 -4.993 2.680 1.00 94.81 127 ILE A CA 1
ATOM 1012 C C . ILE A 1 127 ? 3.395 -4.008 3.793 1.00 94.81 127 ILE A C 1
ATOM 1014 O O . ILE A 1 127 ? 3.812 -4.200 4.937 1.00 94.81 127 ILE A O 1
ATOM 1018 N N . ASN A 1 128 ? 2.607 -2.976 3.481 1.00 92.69 128 ASN A N 1
ATOM 1019 C CA . ASN A 1 128 ? 2.161 -2.022 4.488 1.00 92.69 128 ASN A CA 1
ATOM 1020 C C . ASN A 1 128 ? 1.315 -2.709 5.563 1.00 92.69 128 ASN A C 1
ATOM 1022 O O . ASN A 1 128 ? 1.611 -2.570 6.745 1.00 92.69 128 ASN A O 1
ATOM 1026 N N . ASP A 1 129 ? 0.326 -3.508 5.167 1.00 90.94 129 ASP A N 1
ATOM 1027 C CA . ASP A 1 129 ? -0.588 -4.168 6.104 1.00 90.94 129 ASP A CA 1
ATOM 1028 C C . ASP A 1 129 ? 0.126 -5.204 7.000 1.00 90.94 129 ASP A C 1
ATOM 1030 O O . ASP A 1 129 ? -0.216 -5.356 8.175 1.00 90.94 129 ASP A O 1
ATOM 1034 N N . LEU A 1 130 ? 1.182 -5.854 6.496 1.00 91.12 130 LEU A N 1
ATOM 1035 C CA . LEU A 1 130 ? 2.105 -6.660 7.304 1.00 91.12 130 LEU A CA 1
ATOM 1036 C C . LEU A 1 130 ? 2.861 -5.809 8.329 1.00 91.12 130 LEU A C 1
ATOM 1038 O O . LEU A 1 130 ? 2.978 -6.208 9.488 1.00 91.12 130 LEU A O 1
ATOM 1042 N N . GLY A 1 131 ? 3.360 -4.642 7.915 1.00 89.50 131 GLY A N 1
ATOM 1043 C CA . GLY A 1 131 ? 3.999 -3.679 8.809 1.00 89.50 131 GLY A CA 1
ATOM 1044 C C . GLY A 1 131 ? 3.058 -3.222 9.924 1.00 89.50 131 GLY A C 1
ATOM 1045 O O . GLY A 1 131 ? 3.447 -3.234 11.090 1.00 89.50 131 GLY A O 1
ATOM 1046 N N . HIS A 1 132 ? 1.806 -2.904 9.582 1.00 87.06 132 HIS A N 1
ATOM 1047 C CA . HIS A 1 132 ? 0.767 -2.542 10.549 1.00 87.06 132 HIS A CA 1
ATOM 1048 C C . HIS A 1 132 ? 0.558 -3.634 11.582 1.00 87.06 132 HIS A C 1
ATOM 1050 O O . HIS A 1 132 ? 0.699 -3.375 12.774 1.00 87.06 132 HIS A O 1
ATOM 1056 N N . LEU A 1 133 ? 0.300 -4.862 11.122 1.00 85.75 133 LEU A N 1
ATOM 1057 C CA . LEU A 1 133 ? 0.109 -5.998 12.014 1.00 85.75 133 LEU A CA 1
ATOM 1058 C C . LEU A 1 133 ? 1.315 -6.173 12.942 1.00 85.75 133 LEU A C 1
ATOM 1060 O O . LEU A 1 133 ? 1.151 -6.3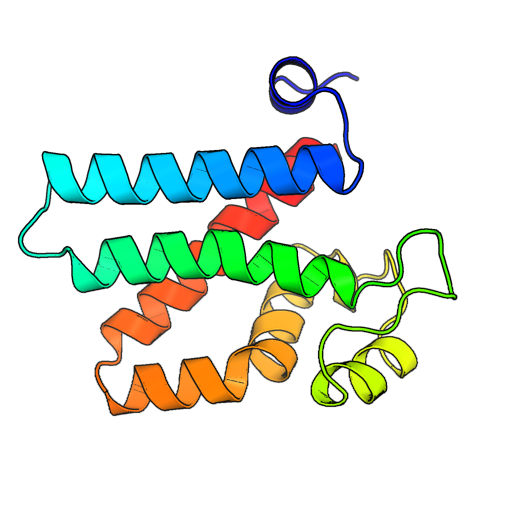51 14.143 1.00 85.75 133 LEU A O 1
ATOM 1064 N N . ALA A 1 134 ? 2.530 -6.096 12.406 1.00 86.69 134 ALA A N 1
ATOM 1065 C CA . ALA A 1 134 ? 3.742 -6.266 13.196 1.00 86.69 134 ALA A CA 1
ATOM 1066 C C . ALA A 1 134 ? 3.978 -5.120 14.204 1.00 86.69 134 ALA A C 1
ATOM 1068 O O . ALA A 1 134 ? 4.601 -5.344 15.244 1.00 86.69 134 ALA A O 1
ATOM 1069 N N . LEU A 1 135 ? 3.476 -3.911 13.927 1.00 85.25 135 LEU A N 1
ATOM 1070 C CA . LEU A 1 135 ? 3.475 -2.785 14.864 1.00 85.25 135 LEU A CA 1
ATOM 1071 C C . LEU A 1 135 ? 2.362 -2.908 15.927 1.00 85.25 135 LEU A C 1
ATOM 1073 O O . LEU A 1 135 ? 2.520 -2.392 17.038 1.00 85.25 135 LEU A O 1
ATOM 1077 N N . ASP A 1 136 ? 1.267 -3.601 15.612 1.00 80.50 136 ASP A N 1
ATOM 1078 C CA . ASP A 1 136 ? 0.112 -3.834 16.492 1.00 80.50 136 ASP A CA 1
ATOM 1079 C C . ASP A 1 136 ? 0.287 -5.008 17.470 1.00 80.50 136 ASP A C 1
ATOM 1081 O O . ASP A 1 136 ? -0.327 -5.008 18.544 1.00 80.50 136 ASP A O 1
ATOM 1085 N N . LEU A 1 137 ? 1.148 -5.977 17.148 1.00 81.19 137 LEU A N 1
ATOM 1086 C CA . LEU A 1 137 ? 1.580 -7.044 18.065 1.00 81.19 137 LEU A CA 1
ATOM 1087 C C . LEU A 1 137 ? 2.485 -6.483 19.183 1.00 81.19 137 LEU A C 1
ATOM 1089 O O . LEU A 1 137 ? 2.301 -6.875 20.360 1.00 81.19 137 LEU A O 1
#

Sequence (137 aa):
MTTPLRLIFGGSNRQHHLRMSMTLTSAIAATGYYYAYDLWPLWLTTAAACYGQEAWATADRDVEPSRKPPCLYWLPYGHIVKHRGLLSHGLVIGTVVRLAYGWWPMLWLLWNLLPALAVAWCVGALINDLGHLALDL